Protein AF-A0A7W8FU59-F1 (afdb_monomer)

Foldseek 3Di:
DDPVVVVVLVVLQVVCVVVVHPNVVSVVVVVVCVCCVPPPDDPVRVVVVVVVVCCVVVVVVPD

Radius of gyration: 14.8 Å; Cα contacts (8 Å, |Δi|>4): 17; chains: 1; bounding box: 28×35×33 Å

Structure (mmCIF, N/CA/C/O backbone):
data_AF-A0A7W8FU59-F1
#
_entry.id   AF-A0A7W8FU59-F1
#
loop_
_atom_site.group_PDB
_atom_site.id
_atom_site.type_symbol
_atom_site.label_atom_id
_atom_site.label_alt_id
_atom_site.label_comp_id
_atom_site.label_asym_id
_atom_site.label_entity_id
_atom_site.label_seq_id
_atom_site.pdbx_PDB_ins_code
_atom_site.Cartn_x
_atom_site.Cartn_y
_atom_site.Cartn_z
_atom_site.occupancy
_atom_site.B_iso_or_equiv
_atom_site.auth_seq_id
_atom_site.auth_comp_id
_atom_site.auth_asym_id
_atom_site.auth_atom_id
_atom_site.pdbx_PDB_model_num
ATOM 1 N N . MET A 1 1 ? -1.459 14.082 -6.315 1.00 59.38 1 MET A N 1
ATOM 2 C CA . MET A 1 1 ? -0.885 13.172 -5.293 1.00 59.38 1 MET A CA 1
ATOM 3 C C . MET A 1 1 ? 0.143 13.925 -4.470 1.00 59.38 1 MET A C 1
ATOM 5 O O . MET A 1 1 ? 0.898 14.692 -5.059 1.00 59.38 1 MET A O 1
ATOM 9 N N . SER A 1 2 ? 0.169 13.716 -3.150 1.00 80.19 2 SER A N 1
ATOM 10 C CA . SER A 1 2 ? 1.224 14.261 -2.287 1.00 80.19 2 SER A CA 1
ATOM 11 C C . SER A 1 2 ? 2.589 13.672 -2.659 1.00 80.19 2 SER A C 1
ATOM 13 O O . SER A 1 2 ? 2.670 12.572 -3.208 1.00 80.19 2 SER A O 1
ATOM 15 N N . GLU A 1 3 ? 3.667 14.390 -2.346 1.00 77.56 3 GLU A N 1
ATOM 16 C CA . GLU A 1 3 ? 5.042 13.928 -2.596 1.00 77.56 3 GLU A CA 1
ATOM 17 C C . GLU A 1 3 ? 5.344 12.584 -1.922 1.00 77.56 3 GLU A C 1
ATOM 19 O O . GLU A 1 3 ? 6.035 11.740 -2.487 1.00 77.56 3 GLU A O 1
ATOM 24 N N . PHE A 1 4 ? 4.748 12.341 -0.754 1.00 75.19 4 PHE A N 1
ATOM 25 C CA . PHE A 1 4 ? 4.826 11.056 -0.066 1.00 75.19 4 PHE A CA 1
ATOM 26 C C . PHE A 1 4 ? 4.252 9.909 -0.914 1.00 75.19 4 PHE A C 1
ATOM 28 O O . PHE A 1 4 ? 4.937 8.917 -1.149 1.00 75.19 4 PHE A O 1
ATOM 35 N N . LYS A 1 5 ? 3.043 10.080 -1.470 1.00 71.62 5 LYS A N 1
ATOM 36 C CA . LYS A 1 5 ? 2.402 9.064 -2.324 1.00 71.62 5 LYS A CA 1
ATOM 37 C C . LYS A 1 5 ? 3.191 8.785 -3.606 1.00 71.62 5 LYS A C 1
ATOM 39 O O . LYS A 1 5 ? 3.229 7.652 -4.074 1.00 71.62 5 LYS A O 1
ATOM 44 N N . LYS A 1 6 ? 3.847 9.804 -4.173 1.00 78.81 6 LYS A N 1
ATOM 45 C CA . LYS A 1 6 ? 4.709 9.623 -5.352 1.00 78.81 6 LYS A CA 1
ATOM 46 C C . LYS A 1 6 ? 5.933 8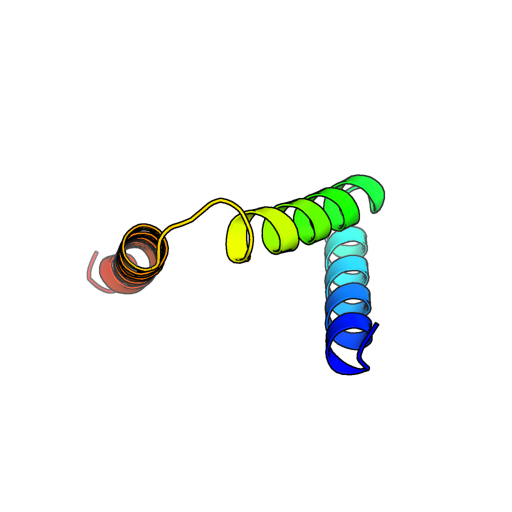.758 -5.037 1.00 78.81 6 LYS A C 1
ATOM 48 O O . LYS A 1 6 ? 6.274 7.897 -5.843 1.00 78.81 6 LYS A O 1
ATOM 53 N N . LYS A 1 7 ? 6.570 8.971 -3.879 1.00 80.12 7 LYS A N 1
ATOM 54 C CA . LYS A 1 7 ? 7.723 8.174 -3.426 1.00 80.12 7 LYS A CA 1
ATOM 55 C C . LYS A 1 7 ? 7.341 6.718 -3.153 1.00 80.12 7 LYS A C 1
ATOM 57 O O . LYS A 1 7 ? 8.038 5.827 -3.622 1.00 80.12 7 LYS A O 1
ATOM 62 N N . GLU A 1 8 ? 6.214 6.491 -2.482 1.00 78.88 8 GLU A N 1
ATOM 63 C CA . GLU A 1 8 ? 5.644 5.153 -2.246 1.00 78.88 8 GLU A CA 1
ATOM 64 C C . GLU A 1 8 ? 5.368 4.404 -3.556 1.00 78.88 8 GLU A C 1
ATOM 66 O O . GLU A 1 8 ? 5.813 3.273 -3.742 1.00 78.88 8 GLU A O 1
ATOM 71 N N . ARG A 1 9 ? 4.717 5.060 -4.526 1.00 80.69 9 ARG A N 1
ATOM 72 C CA . ARG A 1 9 ? 4.456 4.449 -5.837 1.00 80.69 9 ARG A CA 1
ATOM 73 C C . ARG A 1 9 ? 5.747 4.100 -6.583 1.00 80.69 9 ARG A C 1
ATOM 75 O O . ARG A 1 9 ? 5.829 3.031 -7.180 1.00 80.69 9 ARG A O 1
ATOM 82 N N . ALA A 1 10 ? 6.752 4.975 -6.544 1.00 84.25 10 ALA A N 1
ATOM 83 C CA . ALA A 1 10 ? 8.045 4.718 -7.179 1.00 84.25 10 ALA A CA 1
ATOM 84 C C . ALA A 1 10 ? 8.778 3.526 -6.541 1.00 84.25 10 ALA A C 1
ATOM 86 O O . ALA A 1 10 ? 9.336 2.690 -7.254 1.00 84.25 10 ALA A O 1
ATOM 87 N N . LEU A 1 11 ? 8.730 3.414 -5.211 1.00 83.94 11 LEU A N 1
ATOM 88 C CA . LEU A 1 11 ? 9.285 2.279 -4.481 1.00 83.94 11 LEU A CA 1
ATOM 89 C C . LEU A 1 11 ? 8.579 0.975 -4.871 1.00 83.94 11 LEU A C 1
ATOM 91 O O . LEU A 1 11 ? 9.245 0.007 -5.235 1.00 83.94 11 LEU A O 1
ATOM 95 N N . LEU A 1 12 ? 7.246 0.962 -4.886 1.00 81.00 12 LEU A N 1
ATOM 96 C CA . LEU A 1 12 ? 6.475 -0.222 -5.261 1.00 81.00 12 L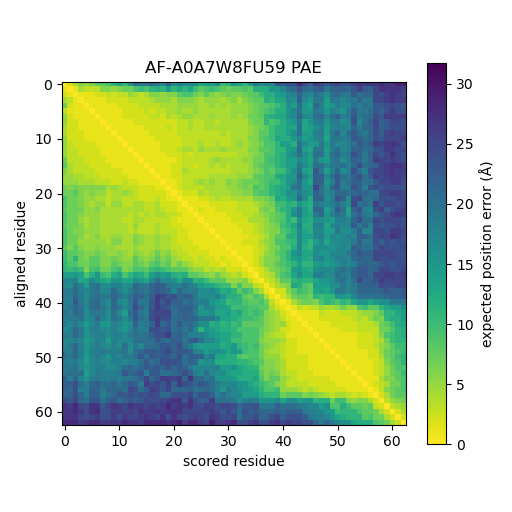EU A CA 1
ATOM 97 C C . LEU A 1 12 ? 6.771 -0.679 -6.695 1.00 81.00 12 LEU A C 1
ATOM 99 O O . LEU A 1 12 ? 6.980 -1.865 -6.933 1.00 81.00 12 LEU A O 1
ATOM 103 N N . MET A 1 13 ? 6.864 0.257 -7.644 1.00 81.19 13 MET A N 1
ATOM 104 C CA . MET A 1 13 ? 7.251 -0.056 -9.023 1.00 81.19 13 MET A CA 1
ATOM 105 C C . MET A 1 13 ? 8.639 -0.705 -9.094 1.00 81.19 13 MET A C 1
ATOM 107 O O . MET A 1 13 ? 8.817 -1.672 -9.834 1.00 81.19 13 MET A O 1
ATOM 111 N N . SER A 1 14 ? 9.603 -0.226 -8.300 1.00 84.88 14 SER A N 1
ATOM 112 C CA . SER A 1 14 ? 10.948 -0.816 -8.255 1.00 84.88 14 SER A CA 1
ATOM 113 C C . SER A 1 14 ? 10.941 -2.260 -7.738 1.00 84.88 14 SER A C 1
ATOM 115 O O . SER A 1 14 ? 11.616 -3.119 -8.304 1.00 84.88 14 SER A O 1
ATOM 117 N N . ILE A 1 15 ? 10.110 -2.548 -6.730 1.00 79.75 15 ILE A N 1
ATOM 118 C CA . ILE A 1 15 ? 9.933 -3.890 -6.163 1.00 79.75 15 ILE A CA 1
ATOM 119 C C . ILE A 1 15 ? 9.255 -4.807 -7.184 1.00 79.75 15 ILE A C 1
ATOM 121 O O . ILE A 1 15 ? 9.73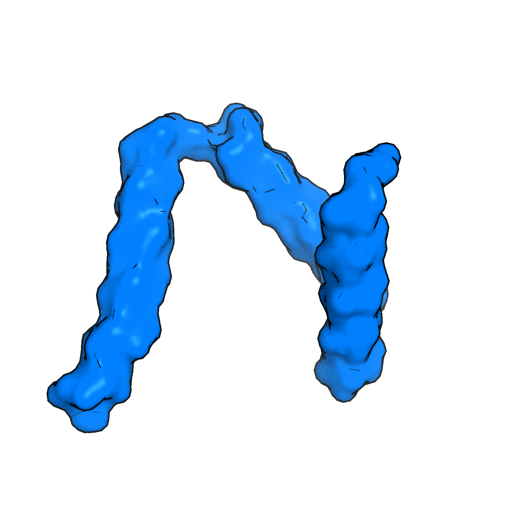6 -5.909 -7.431 1.00 79.75 15 ILE A O 1
ATOM 125 N N . CYS A 1 16 ? 8.186 -4.345 -7.841 1.00 78.06 16 CYS A N 1
ATOM 126 C CA . CYS A 1 16 ? 7.498 -5.136 -8.858 1.00 78.06 16 CYS A CA 1
ATOM 127 C C . CYS A 1 16 ? 8.429 -5.522 -10.013 1.00 78.06 16 CYS A C 1
ATOM 129 O O . CYS A 1 16 ? 8.413 -6.666 -10.461 1.00 78.06 16 CYS A O 1
ATOM 131 N N . MET A 1 17 ? 9.280 -4.599 -10.467 1.00 78.12 17 MET A N 1
ATOM 132 C CA . MET A 1 17 ? 10.265 -4.893 -11.508 1.00 78.12 17 MET A CA 1
ATOM 133 C C . MET A 1 17 ? 11.311 -5.919 -11.052 1.00 78.12 17 MET A C 1
ATOM 135 O O . MET A 1 17 ? 11.639 -6.819 -11.825 1.00 78.12 17 MET A O 1
ATOM 139 N N . ALA A 1 18 ? 11.809 -5.812 -9.815 1.00 82.88 18 ALA A N 1
ATOM 140 C CA . ALA A 1 18 ? 12.786 -6.750 -9.259 1.00 82.88 18 ALA A CA 1
ATOM 141 C C . ALA A 1 18 ? 12.220 -8.176 -9.137 1.00 82.88 18 ALA A C 1
ATOM 143 O O . ALA A 1 18 ? 12.878 -9.144 -9.513 1.00 82.88 18 ALA A O 1
ATOM 144 N N . GLU A 1 19 ? 10.965 -8.289 -8.704 1.00 81.38 19 GLU A N 1
ATOM 145 C CA . GLU A 1 19 ? 10.272 -9.562 -8.480 1.00 81.38 19 GLU A CA 1
ATOM 146 C C . GLU A 1 19 ? 9.574 -10.111 -9.740 1.00 81.38 19 GLU A C 1
ATOM 148 O O . GLU A 1 19 ? 8.869 -11.118 -9.680 1.00 81.38 19 GLU A O 1
ATOM 153 N N . LYS A 1 20 ? 9.748 -9.460 -10.902 1.00 86.31 20 LYS A N 1
ATOM 154 C CA . LYS A 1 20 ? 9.052 -9.787 -12.167 1.00 86.31 20 LYS A CA 1
ATOM 155 C C . LYS A 1 20 ? 7.523 -9.806 -12.029 1.00 86.31 20 LYS A C 1
ATOM 157 O O . LYS A 1 20 ? 6.824 -10.513 -12.756 1.00 86.31 20 LYS A O 1
ATOM 162 N N . VAL A 1 21 ? 7.000 -9.002 -11.113 1.00 79.38 21 VAL A N 1
ATOM 163 C CA . VAL A 1 21 ? 5.571 -8.788 -10.921 1.00 79.38 21 VAL A CA 1
ATOM 164 C C . VAL A 1 21 ? 5.088 -7.759 -11.948 1.00 79.38 21 VAL A C 1
ATOM 166 O O . VAL A 1 21 ? 5.713 -6.706 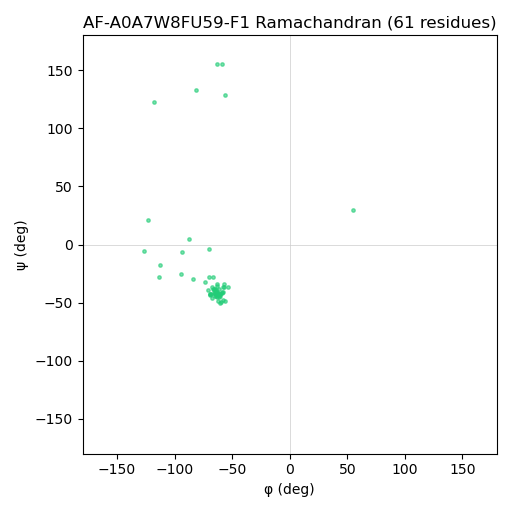-12.105 1.00 79.38 21 VAL A O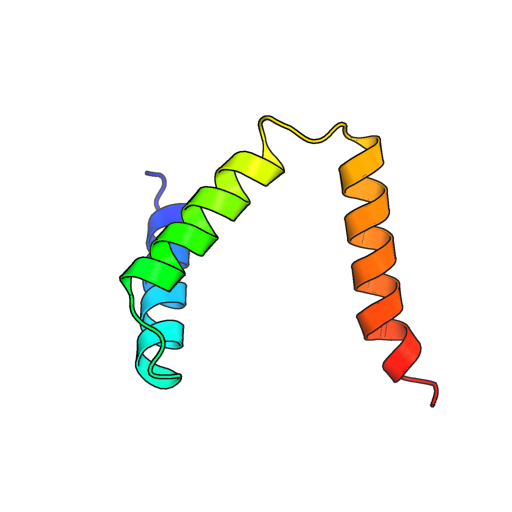 1
ATOM 169 N N . PRO A 1 22 ? 3.967 -8.007 -12.649 1.00 83.00 22 PRO A N 1
ATOM 170 C CA . PRO A 1 22 ? 3.387 -7.025 -13.554 1.00 83.00 22 PRO A CA 1
ATOM 171 C C . PRO A 1 22 ? 3.096 -5.704 -12.836 1.00 83.00 22 PRO A C 1
ATOM 173 O O . PRO A 1 22 ? 2.413 -5.677 -11.815 1.00 83.00 22 PRO A O 1
ATOM 176 N N . VAL A 1 23 ? 3.563 -4.591 -13.401 1.00 75.31 23 VAL A N 1
ATOM 177 C CA . VAL A 1 23 ? 3.378 -3.249 -12.818 1.00 75.31 23 VAL A CA 1
ATOM 178 C C . VAL A 1 23 ? 1.896 -2.925 -12.601 1.00 75.31 23 VAL A C 1
ATOM 180 O O . VAL A 1 23 ? 1.541 -2.358 -11.573 1.00 75.31 23 VAL A O 1
ATOM 183 N N . ALA A 1 24 ? 1.027 -3.368 -13.514 1.00 76.56 24 ALA A N 1
ATOM 184 C CA . ALA A 1 24 ? -0.423 -3.229 -13.387 1.00 76.56 24 ALA A CA 1
ATOM 185 C C . ALA A 1 24 ? -0.975 -3.886 -12.106 1.00 76.56 24 ALA A C 1
ATOM 187 O O . ALA A 1 24 ? -1.860 -3.324 -11.469 1.00 76.56 24 ALA A O 1
ATOM 188 N N . LEU A 1 25 ? -0.412 -5.028 -11.689 1.00 71.69 25 LEU A N 1
ATOM 189 C CA . LEU A 1 25 ? -0.797 -5.703 -10.447 1.00 71.69 25 LEU A CA 1
ATOM 190 C C 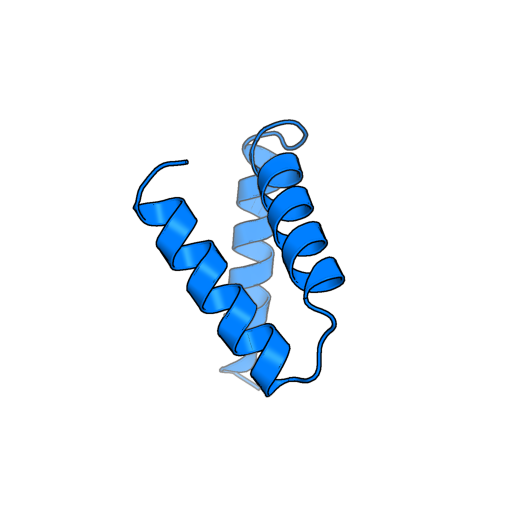. LEU A 1 25 ? -0.329 -4.914 -9.216 1.00 71.69 25 LEU A C 1
ATOM 192 O O . LEU A 1 25 ? -1.073 -4.788 -8.250 1.00 71.69 25 LEU A O 1
ATOM 196 N N . GLY A 1 26 ? 0.875 -4.336 -9.259 1.00 76.25 26 GLY A N 1
ATOM 197 C CA . GLY A 1 26 ? 1.368 -3.448 -8.202 1.00 76.25 26 GLY A CA 1
ATOM 198 C C . GLY A 1 26 ? 0.495 -2.201 -8.029 1.00 76.25 26 GLY A C 1
ATOM 199 O O . GLY A 1 26 ? 0.131 -1.836 -6.914 1.00 76.25 26 GLY A O 1
ATOM 200 N N . GLU A 1 27 ? 0.089 -1.570 -9.130 1.00 79.56 27 GLU A N 1
ATOM 201 C CA . GLU A 1 27 ? -0.813 -0.413 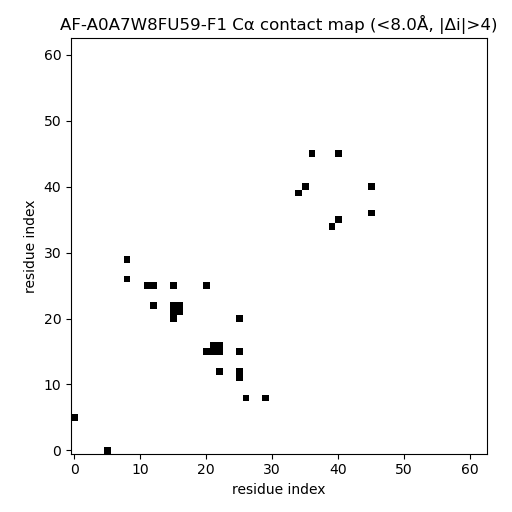-9.090 1.00 79.56 27 GLU A CA 1
ATOM 202 C C . GLU A 1 27 ? -2.203 -0.770 -8.566 1.00 79.56 27 GLU A C 1
ATOM 204 O O . GLU A 1 27 ? -2.790 -0.016 -7.789 1.00 79.56 27 GLU A O 1
ATOM 209 N N . GLU A 1 28 ? -2.718 -1.933 -8.955 1.00 77.62 28 GLU A N 1
ATOM 210 C CA . GLU A 1 28 ? -3.998 -2.432 -8.478 1.00 77.62 28 GLU A CA 1
ATOM 211 C C . GLU A 1 28 ? -3.957 -2.778 -6.984 1.00 77.62 28 GLU A C 1
ATOM 213 O O . GLU A 1 28 ? -4.908 -2.455 -6.271 1.00 77.62 28 GLU A O 1
ATOM 218 N N . LEU A 1 29 ? -2.842 -3.316 -6.476 1.00 71.31 29 LEU A N 1
ATOM 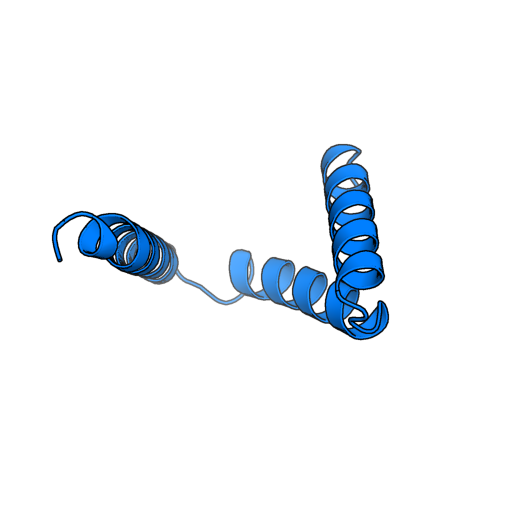219 C CA . LEU A 1 29 ? -2.610 -3.530 -5.044 1.00 71.31 29 LEU A CA 1
ATOM 220 C C . LEU A 1 29 ? -2.561 -2.213 -4.264 1.00 71.31 29 LEU A C 1
ATOM 222 O O . LEU A 1 29 ? -3.193 -2.112 -3.215 1.00 71.31 29 LEU A O 1
ATOM 226 N N . LEU A 1 30 ? -1.864 -1.199 -4.783 1.00 75.44 30 LEU A N 1
ATOM 227 C CA . LEU A 1 30 ? -1.781 0.122 -4.153 1.00 75.44 30 LEU A CA 1
ATOM 228 C C . LEU A 1 30 ? -3.150 0.815 -4.116 1.00 75.44 30 LEU A C 1
ATOM 230 O O . LEU A 1 30 ? -3.549 1.379 -3.104 1.00 75.44 30 LEU A O 1
ATOM 234 N N . ARG A 1 31 ? -3.909 0.742 -5.212 1.00 76.75 31 ARG A N 1
ATOM 235 C CA . ARG A 1 31 ? -5.269 1.290 -5.272 1.00 76.75 31 ARG A CA 1
ATOM 236 C C . ARG A 1 31 ? -6.191 0.566 -4.293 1.00 76.75 31 ARG A C 1
ATOM 238 O O . ARG A 1 31 ? -6.941 1.199 -3.561 1.00 76.75 31 ARG A O 1
ATOM 245 N N . THR A 1 32 ? -6.110 -0.760 -4.264 1.00 68.62 32 THR A N 1
ATOM 246 C CA . THR A 1 32 ? -6.904 -1.604 -3.368 1.00 68.62 32 THR A CA 1
ATOM 247 C C . THR A 1 32 ? -6.575 -1.317 -1.906 1.00 68.62 32 THR A C 1
ATOM 249 O O . THR A 1 32 ? -7.491 -1.181 -1.099 1.00 68.62 32 THR A O 1
ATOM 252 N N . SER A 1 33 ? -5.299 -1.147 -1.554 1.00 68.50 33 SER A N 1
ATOM 253 C CA . SER A 1 33 ? -4.894 -0.803 -0.189 1.00 68.50 33 SER A CA 1
ATOM 254 C C . SER A 1 33 ? -5.356 0.598 0.220 1.00 68.50 33 SER A C 1
ATOM 256 O O . SER A 1 33 ? -5.839 0.768 1.338 1.00 68.50 33 SER A O 1
ATOM 258 N N . GLU A 1 34 ? -5.315 1.581 -0.686 1.00 69.69 34 GLU A N 1
ATOM 259 C CA . GLU A 1 34 ? -5.869 2.919 -0.445 1.00 69.69 34 GLU A CA 1
ATOM 260 C C . GLU A 1 34 ? -7.392 2.885 -0.224 1.00 69.69 34 GLU A C 1
ATOM 262 O O . GLU A 1 34 ? -7.894 3.522 0.706 1.00 69.69 34 GLU A O 1
ATOM 267 N N . THR A 1 35 ? -8.126 2.105 -1.023 1.00 66.06 35 THR A N 1
ATOM 268 C CA . THR A 1 35 ? -9.584 1.945 -0.899 1.00 66.06 35 THR A CA 1
ATOM 269 C C . THR A 1 35 ? -9.980 1.182 0.371 1.00 66.06 35 THR A C 1
ATOM 271 O O . THR A 1 35 ? -10.889 1.604 1.092 1.00 66.06 35 THR A O 1
ATOM 274 N N . PHE A 1 36 ? -9.284 0.091 0.706 1.00 59.38 36 PHE A N 1
ATOM 275 C CA . PHE A 1 36 ? -9.562 -0.685 1.920 1.00 59.38 36 PHE A CA 1
ATOM 276 C C . PHE A 1 36 ? -9.175 0.045 3.208 1.00 59.38 36 PHE A C 1
ATOM 278 O O . PHE A 1 36 ? -9.793 -0.198 4.247 1.00 59.38 36 PHE A O 1
ATOM 285 N N . ALA A 1 37 ? -8.183 0.937 3.165 1.00 61.72 37 ALA A N 1
ATOM 286 C CA . ALA A 1 37 ? -7.752 1.691 4.336 1.00 61.72 37 ALA A CA 1
ATOM 287 C C . ALA A 1 37 ? -8.743 2.797 4.742 1.00 61.72 37 ALA A C 1
ATOM 289 O O . ALA A 1 37 ? -8.873 3.074 5.938 1.00 61.72 37 ALA A O 1
ATOM 290 N N . TYR A 1 38 ? -9.448 3.414 3.784 1.00 53.19 38 TYR A N 1
ATOM 291 C CA . TYR A 1 38 ? -10.229 4.631 4.046 1.00 53.19 38 TYR A CA 1
ATOM 292 C C . TYR A 1 38 ? -11.751 4.497 3.921 1.00 53.19 38 TYR A C 1
ATOM 294 O O . TYR A 1 38 ? -12.445 5.220 4.633 1.00 53.19 38 TYR A O 1
ATOM 302 N N . GLU A 1 39 ? -12.295 3.590 3.103 1.00 53.91 39 GLU A N 1
ATOM 303 C CA . GLU A 1 39 ? -13.740 3.623 2.791 1.00 53.91 39 GLU A CA 1
ATOM 304 C C . GLU A 1 39 ? -14.563 2.449 3.343 1.00 53.91 39 GLU A C 1
ATOM 306 O O . GLU A 1 39 ? -15.780 2.563 3.454 1.00 53.91 39 GLU A O 1
ATOM 311 N N . THR A 1 40 ? -13.943 1.332 3.739 1.00 53.03 40 THR A N 1
ATOM 312 C CA . THR A 1 40 ? -14.688 0.087 4.050 1.00 53.03 40 THR A CA 1
ATOM 313 C C . THR A 1 40 ? -14.417 -0.522 5.420 1.00 53.03 40 THR A C 1
ATOM 315 O O . THR A 1 40 ? -15.097 -1.470 5.811 1.00 53.03 40 THR A O 1
ATOM 318 N N . GLN A 1 41 ? -13.472 0.015 6.192 1.00 55.72 41 GLN A N 1
ATOM 319 C CA . GLN A 1 41 ? -13.100 -0.571 7.476 1.00 55.72 41 GLN A CA 1
ATOM 320 C C . GLN A 1 41 ? -13.364 0.375 8.638 1.00 55.72 41 GLN A C 1
ATOM 322 O O . GLN A 1 41 ? -12.826 1.481 8.712 1.00 55.72 41 GLN A O 1
ATOM 327 N N . SER A 1 42 ? -14.179 -0.094 9.585 1.00 68.81 42 SER A N 1
ATOM 328 C CA . SER A 1 42 ? -14.335 0.562 10.880 1.00 68.81 42 SER A CA 1
ATOM 329 C C . SER A 1 42 ? -12.981 0.640 11.596 1.00 68.81 42 SER A C 1
ATOM 331 O O . SER A 1 42 ? -12.092 -0.182 11.361 1.00 68.81 42 SER A O 1
ATOM 333 N N . ALA A 1 43 ? -12.815 1.605 12.504 1.00 63.97 43 ALA A N 1
ATOM 334 C CA . ALA A 1 43 ? -11.589 1.713 13.297 1.00 63.97 43 ALA A CA 1
ATOM 335 C C . ALA A 1 43 ? -11.251 0.400 14.032 1.00 63.97 43 ALA A C 1
ATOM 337 O O . ALA A 1 43 ? -10.087 0.018 14.085 1.00 63.97 43 ALA A O 1
ATOM 338 N N . ALA A 1 44 ? -12.268 -0.327 14.507 1.00 73.94 44 ALA A N 1
ATOM 339 C CA . ALA A 1 44 ? -12.107 -1.619 15.170 1.00 73.94 44 ALA A CA 1
ATOM 340 C C . ALA A 1 44 ? -11.561 -2.712 14.234 1.00 73.94 44 ALA A C 1
ATOM 342 O O . ALA A 1 44 ? -10.714 -3.505 14.638 1.00 73.94 44 ALA A O 1
ATOM 343 N N . SER A 1 45 ? -11.996 -2.731 12.970 1.00 71.94 45 SER A N 1
ATOM 344 C CA . SER A 1 45 ? -11.493 -3.675 11.962 1.00 71.94 45 SER A CA 1
ATOM 345 C C . SER A 1 45 ? -10.011 -3.443 11.663 1.00 71.94 45 SER A C 1
ATOM 347 O O . SER A 1 45 ? -9.257 -4.404 11.539 1.00 71.94 45 SER A O 1
ATOM 349 N N . ARG A 1 46 ? -9.580 -2.174 11.632 1.00 69.75 46 ARG A N 1
ATOM 350 C CA . ARG A 1 46 ? -8.170 -1.818 11.423 1.00 69.75 46 ARG A CA 1
ATOM 351 C C . ARG A 1 46 ? -7.287 -2.197 12.608 1.00 69.75 46 ARG A C 1
ATOM 353 O O . ARG A 1 46 ? -6.212 -2.736 12.391 1.00 69.75 46 ARG A O 1
ATOM 360 N N . VAL A 1 47 ? -7.747 -1.957 13.840 1.00 76.25 47 VAL A N 1
ATOM 361 C CA . VAL A 1 47 ? -7.019 -2.365 15.059 1.00 76.25 47 VAL A CA 1
ATOM 362 C C . VAL A 1 47 ? -6.759 -3.868 15.040 1.00 76.25 47 VAL A C 1
ATOM 364 O O . VAL A 1 47 ? -5.613 -4.281 15.160 1.00 76.25 47 VAL A O 1
ATOM 367 N N . LYS A 1 48 ? -7.790 -4.673 14.756 1.00 77.44 48 LYS A N 1
ATOM 368 C CA . LYS A 1 48 ? -7.640 -6.127 14.663 1.00 77.44 48 LYS A CA 1
ATOM 369 C C . LYS A 1 48 ? -6.653 -6.558 13.571 1.00 77.44 48 LYS A C 1
ATOM 371 O O . LYS A 1 48 ? -5.839 -7.435 13.808 1.00 77.44 48 LYS A O 1
ATOM 376 N N . GLN A 1 49 ? -6.691 -5.933 12.392 1.00 69.75 49 GLN A N 1
ATOM 377 C CA . GLN A 1 49 ? -5.730 -6.242 11.323 1.00 69.75 49 GLN A CA 1
ATOM 378 C C . GLN A 1 49 ? -4.285 -5.907 11.712 1.00 69.75 49 GLN A C 1
ATOM 380 O O . GLN A 1 49 ? -3.368 -6.626 11.318 1.00 69.75 49 GLN A O 1
ATOM 385 N N . TYR A 1 50 ? -4.071 -4.830 12.471 1.00 74.31 50 TYR A N 1
ATOM 386 C CA . TYR A 1 50 ? -2.746 -4.498 12.988 1.00 74.31 50 TYR A CA 1
ATOM 387 C C . TYR A 1 50 ? -2.286 -5.492 14.054 1.00 74.31 50 TYR A C 1
ATOM 389 O O . TYR A 1 50 ? -1.140 -5.929 13.982 1.00 74.31 50 TYR A O 1
ATOM 397 N N . ASP A 1 51 ? -3.165 -5.895 14.971 1.00 75.56 51 ASP A N 1
ATOM 398 C CA . ASP A 1 51 ? -2.859 -6.913 15.981 1.00 75.56 51 ASP A CA 1
ATOM 399 C C . ASP A 1 51 ? -2.518 -8.263 15.323 1.00 75.56 51 ASP A C 1
ATOM 401 O O . ASP A 1 51 ? -1.477 -8.841 15.625 1.00 75.56 51 ASP A O 1
ATOM 405 N N . ASP A 1 52 ? -3.300 -8.708 14.331 1.00 76.56 52 ASP A N 1
ATOM 406 C CA . ASP A 1 52 ? -3.050 -9.954 13.589 1.00 76.56 52 ASP A CA 1
ATOM 407 C C . ASP A 1 52 ? -1.694 -9.920 12.843 1.00 76.56 52 ASP A C 1
ATOM 409 O O . ASP A 1 52 ? -0.967 -10.917 12.790 1.00 76.56 52 ASP A O 1
ATOM 413 N N . LEU A 1 53 ? -1.319 -8.767 12.272 1.00 67.19 53 LEU A N 1
ATOM 414 C CA . LEU A 1 53 ? -0.015 -8.565 11.627 1.00 67.19 53 LEU A CA 1
ATOM 415 C C . LEU A 1 53 ? 1.137 -8.577 12.639 1.00 67.19 53 LEU A C 1
ATOM 417 O O . LEU A 1 53 ? 2.185 -9.171 12.370 1.00 67.19 53 LEU A O 1
ATOM 421 N N . ILE A 1 54 ? 0.959 -7.928 13.791 1.00 70.31 54 ILE A N 1
ATOM 422 C CA . ILE A 1 54 ? 1.935 -7.933 14.885 1.00 70.31 54 ILE A CA 1
ATOM 423 C C . ILE A 1 54 ? 2.139 -9.369 15.362 1.00 70.31 54 ILE A C 1
ATOM 425 O O . ILE A 1 54 ? 3.273 -9.839 15.380 1.00 70.31 54 ILE A O 1
ATOM 429 N N . ASP A 1 55 ? 1.069 -10.104 15.643 1.00 77.12 55 ASP A N 1
ATOM 430 C CA . ASP A 1 55 ? 1.149 -11.491 16.091 1.00 77.12 55 ASP A CA 1
ATOM 431 C C . ASP A 1 55 ? 1.824 -12.386 15.048 1.00 77.12 55 ASP A C 1
ATOM 433 O O . ASP A 1 55 ? 2.733 -13.142 15.385 1.00 77.12 55 ASP A O 1
ATOM 437 N N . TYR A 1 56 ? 1.481 -12.254 13.765 1.00 75.31 56 TYR A N 1
ATOM 438 C CA . TYR A 1 56 ? 2.126 -13.017 12.693 1.00 75.31 56 TYR A CA 1
ATOM 439 C C . TYR A 1 56 ? 3.649 -12.796 12.634 1.00 75.31 56 TYR A C 1
ATOM 441 O O . TYR A 1 56 ? 4.423 -13.743 12.451 1.00 75.31 56 TYR A O 1
ATOM 449 N N . HIS A 1 57 ? 4.103 -11.553 12.815 1.00 62.59 57 HIS A N 1
ATOM 450 C CA . HIS A 1 57 ? 5.522 -11.206 12.745 1.00 62.59 57 HIS A CA 1
ATOM 451 C C . HIS A 1 57 ? 6.285 -11.435 14.060 1.00 62.59 57 HIS A C 1
ATOM 453 O O . HIS A 1 57 ? 7.477 -11.750 14.016 1.00 62.59 57 HIS A O 1
ATOM 459 N N . PHE A 1 58 ? 5.629 -11.322 15.217 1.00 63.97 58 PHE A N 1
ATOM 460 C CA . PHE A 1 58 ? 6.250 -11.486 16.536 1.00 63.97 58 PHE A CA 1
ATOM 461 C C . PHE A 1 58 ? 6.129 -12.909 17.103 1.00 63.97 58 PHE A C 1
ATOM 463 O O . PHE A 1 58 ? 7.021 -13.328 17.842 1.00 63.97 58 PHE A O 1
ATOM 470 N N . ALA A 1 59 ? 5.134 -13.709 16.705 1.00 58.00 59 ALA A N 1
ATOM 471 C CA . ALA A 1 59 ? 5.055 -15.129 17.068 1.00 58.00 59 ALA A CA 1
ATOM 472 C C . ALA A 1 59 ? 6.181 -15.957 16.425 1.00 58.00 59 ALA A C 1
ATOM 474 O O . ALA A 1 59 ? 6.661 -16.925 17.013 1.00 58.00 59 ALA A O 1
ATOM 475 N N . LYS A 1 60 ? 6.693 -15.531 15.261 1.00 51.91 60 LYS A N 1
ATOM 476 C CA . LYS A 1 60 ? 7.812 -16.191 14.566 1.00 51.91 60 LYS A CA 1
ATOM 477 C C . LYS A 1 60 ? 9.170 -16.041 15.272 1.00 51.91 60 LYS A C 1
ATOM 479 O O . LYS A 1 60 ? 10.159 -16.588 14.799 1.00 51.91 60 LYS A O 1
ATOM 484 N N . LYS A 1 61 ? 9.236 -15.291 16.379 1.00 47.38 61 LYS A N 1
ATOM 485 C CA . LYS A 1 61 ? 10.463 -15.094 17.167 1.00 47.38 61 LYS A CA 1
ATOM 486 C C . LYS A 1 61 ? 10.617 -16.087 18.331 1.00 47.38 61 LYS A C 1
ATOM 488 O O . LYS A 1 61 ? 11.677 -16.095 18.946 1.00 47.38 61 LYS A O 1
ATOM 493 N N . ASN A 1 62 ? 9.602 -16.918 18.599 1.00 49.31 62 ASN A N 1
ATOM 494 C CA . ASN A 1 62 ? 9.578 -17.883 19.710 1.00 49.31 62 ASN A CA 1
ATOM 495 C C . ASN A 1 62 ? 9.344 -19.349 19.270 1.00 49.31 62 ASN A C 1
ATOM 497 O O . ASN A 1 62 ? 8.912 -20.157 20.091 1.00 49.31 62 AS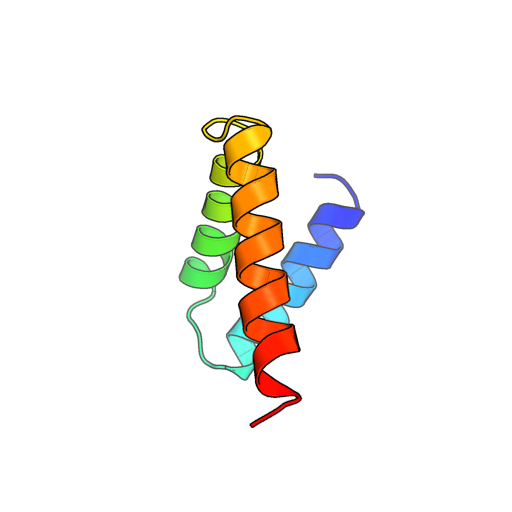N A O 1
ATOM 501 N N . GLY A 1 63 ? 9.605 -19.697 18.004 1.00 43.41 63 GLY A N 1
ATOM 502 C CA . GLY A 1 63 ? 9.520 -21.069 17.481 1.00 43.41 63 GLY A CA 1
ATOM 503 C C . GLY A 1 63 ? 10.830 -21.531 16.872 1.00 43.41 63 GLY A C 1
ATOM 504 O O . GLY A 1 63 ? 11.393 -20.741 16.081 1.00 43.41 63 GLY A O 1
#

Mean predicted aligned error: 11.69 Å

pLDDT: mean 71.46, std 10.21, range [43.41, 86.31]

Organism: NCBI:txid112331

Secondary structure (DSSP, 8-state):
--HHHHHHHHHHHHHHHHTT--HHHHHHHHHHHHHHHHTS--HHHHHHHHHHHHHHHHHTT--

Nearest PDB structures (foldseek):
  3itf-assembly1_B  TM=3.364E-01  e=5.839E+00  Escherichia coli str. K-12 substr. MG1655

Solvent-accessible surface area (backbone atoms only — not comparable to full-atom values): 3727 Å² total; per-residue (Å²): 129,56,72,67,57,53,52,52,52,53,51,49,50,54,51,23,59,74,70,71,41,61,60,69,58,52,53,51,50,53,52,48,50,56,48,52,68,71,77,74,51,55,74,67,57,50,53,50,54,51,50,54,51,48,48,64,65,57,57,65,75,79,115

Sequence (63 aa):
MSEFKKKERALLMSICMAEKVPVALGEELLRTSETFAYETQSAASRVKQYDDLIDYHFAKKNG